Protein AF-A0A529TFZ3-F1 (afdb_monomer_lite)

Structure (mmCIF, N/CA/C/O backbone):
data_AF-A0A529TFZ3-F1
#
_entry.id   AF-A0A529TFZ3-F1
#
loop_
_atom_site.group_PDB
_atom_site.id
_atom_site.type_symbol
_atom_site.label_atom_id
_atom_site.label_alt_id
_atom_site.label_comp_id
_atom_site.label_asym_id
_atom_site.label_entity_id
_atom_site.label_seq_id
_atom_site.pdbx_PDB_ins_code
_atom_site.Cartn_x
_atom_site.Cartn_y
_atom_site.Cartn_z
_atom_site.occupancy
_atom_site.B_iso_or_equiv
_atom_site.auth_seq_id
_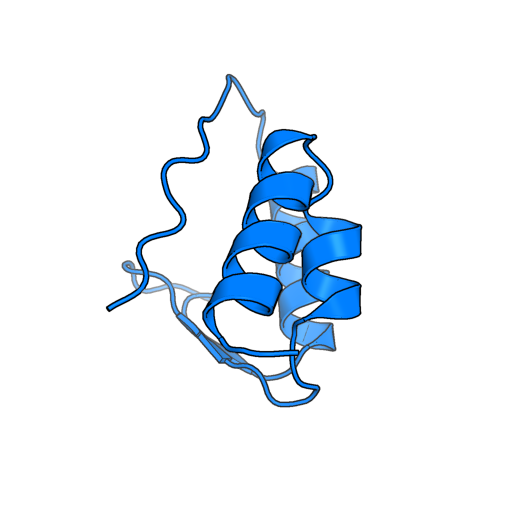atom_site.auth_comp_id
_atom_site.auth_asym_id
_atom_site.auth_atom_id
_atom_site.pdbx_PDB_model_num
ATOM 1 N N . MET A 1 1 ? -13.623 1.698 14.924 1.00 79.06 1 MET A N 1
ATOM 2 C CA . MET A 1 1 ? -13.123 2.974 14.383 1.00 79.06 1 MET A CA 1
ATOM 3 C C . MET A 1 1 ? -14.033 3.387 13.243 1.00 79.06 1 MET A C 1
ATOM 5 O O . MET A 1 1 ? -14.500 2.515 12.517 1.00 79.06 1 MET A O 1
ATOM 9 N N . THR A 1 2 ? -14.328 4.673 13.119 1.00 97.00 2 THR A N 1
ATOM 10 C CA . THR A 1 2 ? -15.004 5.243 11.948 1.00 97.00 2 THR A CA 1
ATOM 11 C C . THR A 1 2 ? -14.065 5.246 10.740 1.00 97.00 2 THR A C 1
ATOM 13 O O . THR A 1 2 ? -12.846 5.157 10.895 1.00 97.00 2 THR A O 1
ATOM 16 N N . THR A 1 3 ? -14.610 5.404 9.532 1.00 96.94 3 THR A N 1
ATOM 17 C CA . THR A 1 3 ? -13.799 5.582 8.315 1.00 96.94 3 THR A CA 1
ATOM 18 C C . THR A 1 3 ? -12.818 6.747 8.453 1.00 96.94 3 THR A C 1
ATOM 20 O O . THR A 1 3 ? -11.665 6.619 8.054 1.00 96.94 3 THR A O 1
ATOM 23 N N . ALA A 1 4 ? -13.238 7.852 9.079 1.00 96.88 4 ALA A N 1
ATOM 24 C CA . ALA A 1 4 ? -12.382 9.013 9.308 1.00 96.88 4 ALA A CA 1
ATOM 25 C C . ALA A 1 4 ? -11.208 8.702 10.251 1.00 96.88 4 ALA A C 1
ATOM 27 O O . ALA A 1 4 ? -10.082 9.120 9.995 1.00 96.88 4 ALA A O 1
ATOM 28 N N . GLU A 1 5 ? -11.451 7.935 11.317 1.00 97.81 5 GLU A N 1
ATOM 29 C CA . GLU A 1 5 ? -10.403 7.508 12.252 1.00 97.81 5 GLU A CA 1
ATOM 30 C C . GLU A 1 5 ? -9.404 6.550 11.594 1.00 97.81 5 GLU A C 1
ATOM 32 O O . GLU A 1 5 ? -8.200 6.705 11.786 1.00 97.81 5 GLU A O 1
ATOM 37 N N . ILE A 1 6 ? -9.890 5.589 10.800 1.00 98.00 6 ILE A N 1
ATOM 38 C CA . ILE A 1 6 ? -9.039 4.646 10.057 1.00 98.00 6 ILE A CA 1
ATOM 39 C C . ILE A 1 6 ? -8.182 5.399 9.039 1.00 98.00 6 ILE A C 1
ATOM 41 O O . ILE A 1 6 ? -6.969 5.214 9.004 1.00 98.00 6 ILE A O 1
ATOM 45 N N . ALA A 1 7 ? -8.798 6.275 8.239 1.00 98.06 7 ALA A N 1
ATOM 46 C CA . ALA A 1 7 ? -8.094 7.049 7.224 1.00 98.06 7 ALA A CA 1
ATOM 47 C C . ALA A 1 7 ? -7.025 7.953 7.850 1.00 98.06 7 ALA A C 1
ATOM 49 O O . ALA A 1 7 ? -5.910 8.026 7.342 1.00 98.06 7 ALA A O 1
ATOM 50 N N . LYS A 1 8 ? -7.337 8.595 8.984 1.00 97.50 8 LYS A N 1
ATOM 51 C CA . LYS A 1 8 ? -6.376 9.409 9.732 1.00 97.50 8 LYS A CA 1
ATOM 52 C C . LYS A 1 8 ? -5.162 8.593 10.173 1.00 97.50 8 LYS A C 1
ATOM 54 O O . LYS A 1 8 ? -4.045 8.979 9.846 1.00 97.50 8 LYS A O 1
ATOM 59 N N . ASP A 1 9 ? -5.371 7.483 10.874 1.00 98.06 9 ASP A N 1
ATOM 60 C CA . ASP A 1 9 ? -4.267 6.678 11.409 1.00 98.06 9 ASP A CA 1
ATOM 61 C C . ASP A 1 9 ? -3.433 6.032 10.289 1.00 98.06 9 ASP A C 1
ATOM 63 O O . ASP A 1 9 ? -2.206 6.083 10.330 1.00 98.06 9 ASP A O 1
ATOM 67 N N . PHE A 1 10 ? -4.080 5.523 9.234 1.00 98.19 10 PHE A N 1
ATOM 68 C CA . PHE A 1 10 ? -3.386 5.008 8.051 1.00 98.19 10 PHE A CA 1
ATOM 69 C C . PHE A 1 10 ? -2.488 6.080 7.415 1.00 98.19 10 PHE A C 1
ATOM 71 O O . PHE A 1 10 ? -1.301 5.849 7.194 1.00 98.19 10 PHE A O 1
ATOM 78 N N . THR A 1 11 ? -3.020 7.280 7.167 1.00 98.12 11 THR A N 1
ATOM 79 C CA . THR A 1 11 ? -2.245 8.378 6.577 1.00 98.12 11 THR A CA 1
ATOM 80 C C . THR A 1 11 ? -1.130 8.878 7.502 1.00 98.12 11 THR A C 1
ATOM 82 O O . THR A 1 11 ? -0.062 9.248 7.015 1.00 98.12 11 THR A O 1
ATOM 85 N N . GLU A 1 12 ? -1.341 8.897 8.820 1.00 97.94 12 GLU A N 1
ATOM 86 C CA . GLU A 1 12 ? -0.313 9.286 9.793 1.00 97.94 12 GLU A CA 1
ATOM 87 C C . GLU A 1 12 ? 0.877 8.320 9.794 1.00 97.94 12 GLU A C 1
ATOM 89 O O . GLU A 1 12 ? 2.014 8.792 9.827 1.00 97.94 12 GLU A O 1
ATOM 94 N N . LEU A 1 13 ? 0.642 7.007 9.685 1.00 98.38 13 LEU A N 1
ATOM 95 C CA . LEU A 1 13 ? 1.709 6.007 9.541 1.00 98.38 13 LEU A CA 1
ATOM 96 C C . LEU A 1 13 ? 2.509 6.218 8.248 1.00 98.38 13 LEU A C 1
ATOM 98 O O . LEU A 1 13 ? 3.738 6.260 8.276 1.00 98.38 13 LEU A O 1
ATOM 102 N N . LEU A 1 14 ? 1.828 6.453 7.121 1.00 98.12 14 LEU A N 1
ATOM 103 C CA . LEU A 1 14 ? 2.508 6.719 5.848 1.00 98.12 14 LEU A CA 1
ATOM 104 C C . LEU A 1 14 ? 3.359 7.998 5.893 1.00 98.12 14 LEU A C 1
ATOM 106 O O . LEU A 1 14 ? 4.476 8.010 5.381 1.00 98.12 14 LEU A O 1
ATOM 110 N N . LYS A 1 15 ? 2.877 9.067 6.544 1.00 97.38 15 LYS A N 1
ATOM 111 C CA . LYS A 1 15 ? 3.641 10.320 6.732 1.00 97.38 15 LYS A CA 1
ATOM 112 C C . LYS A 1 15 ? 4.908 10.135 7.570 1.00 97.38 15 LYS A C 1
ATOM 114 O O . LYS A 1 15 ? 5.834 10.930 7.442 1.00 97.38 15 LYS A O 1
ATOM 119 N N . GLN A 1 16 ? 4.952 9.109 8.416 1.00 96.81 16 GLN A N 1
ATOM 120 C CA . GLN A 1 16 ? 6.122 8.746 9.220 1.00 96.81 16 GLN A CA 1
ATOM 121 C C . GLN A 1 16 ? 7.106 7.844 8.457 1.00 96.81 16 GLN A C 1
ATOM 123 O O . GLN A 1 16 ? 8.149 7.491 8.999 1.00 96.81 16 GLN A O 1
ATOM 128 N N . GLY A 1 17 ? 6.791 7.476 7.209 1.00 95.69 17 GLY A N 1
ATOM 129 C CA . GLY A 1 17 ? 7.566 6.516 6.426 1.00 95.69 17 GLY A CA 1
ATOM 130 C C . GLY A 1 17 ? 7.307 5.057 6.811 1.00 95.69 17 GLY A C 1
ATOM 131 O O . GLY A 1 17 ? 8.033 4.181 6.355 1.00 95.69 17 GLY A O 1
ATOM 132 N N . ASP A 1 18 ? 6.283 4.778 7.624 1.00 96.62 18 ASP A N 1
ATOM 133 C CA . ASP A 1 18 ? 5.970 3.431 8.109 1.00 96.62 18 ASP A CA 1
ATOM 134 C C . ASP A 1 18 ? 4.861 2.766 7.273 1.00 96.62 18 ASP A C 1
ATOM 136 O O . ASP A 1 18 ? 3.740 2.503 7.725 1.00 96.62 18 ASP A O 1
ATOM 140 N N . SER A 1 19 ? 5.179 2.517 6.001 1.00 96.50 19 SER A N 1
ATOM 141 C CA . SER A 1 19 ? 4.300 1.823 5.049 1.00 96.50 19 SER A CA 1
ATOM 142 C C . SER A 1 19 ? 4.013 0.377 5.461 1.00 96.50 19 SER A C 1
ATOM 144 O O . SER A 1 19 ? 2.891 -0.105 5.286 1.00 96.50 19 SER A O 1
ATOM 146 N N . HIS A 1 20 ? 4.999 -0.303 6.051 1.00 96.69 20 HIS A N 1
ATOM 147 C CA . HIS A 1 20 ? 4.896 -1.699 6.477 1.00 96.69 20 HIS A CA 1
ATOM 148 C C . HIS A 1 20 ? 3.891 -1.878 7.613 1.00 96.69 20 HIS A C 1
ATOM 150 O O . HIS A 1 20 ? 3.010 -2.737 7.509 1.00 96.69 20 HIS A O 1
ATOM 156 N N . SER A 1 21 ? 3.944 -1.045 8.659 1.00 98.00 21 SER A N 1
ATOM 157 C CA . SER A 1 21 ? 2.950 -1.114 9.737 1.00 98.00 21 SER A CA 1
ATOM 158 C C . SER A 1 21 ? 1.559 -0.715 9.254 1.00 98.00 21 SER A C 1
ATOM 160 O O . SER A 1 21 ? 0.576 -1.350 9.647 1.00 98.00 21 SER A O 1
ATOM 162 N N . ALA A 1 22 ? 1.451 0.286 8.370 1.00 98.50 22 ALA A N 1
ATOM 163 C CA . ALA A 1 22 ? 0.171 0.680 7.781 1.00 98.50 22 ALA A CA 1
ATOM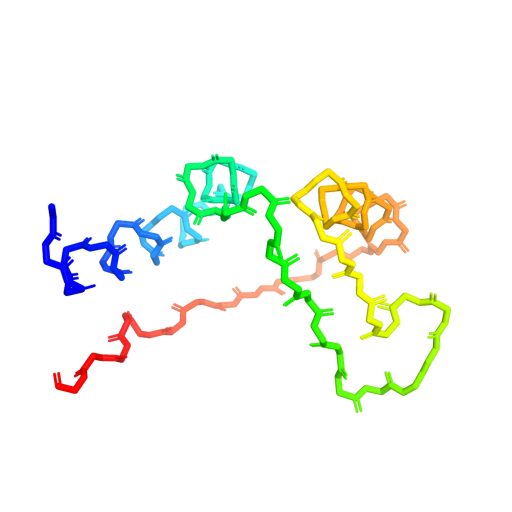 164 C C . ALA A 1 22 ? -0.477 -0.487 7.017 1.00 98.50 22 ALA A C 1
ATOM 166 O O . ALA A 1 22 ? -1.633 -0.835 7.274 1.00 98.50 22 ALA A O 1
ATOM 167 N N . ALA A 1 23 ? 0.282 -1.152 6.142 1.00 98.19 23 ALA A N 1
ATOM 168 C CA . ALA A 1 23 ? -0.184 -2.314 5.390 1.00 98.19 23 ALA A CA 1
ATOM 169 C C . ALA A 1 23 ? -0.526 -3.499 6.309 1.00 98.19 23 ALA A C 1
ATOM 171 O O . ALA A 1 23 ? -1.574 -4.130 6.152 1.00 98.19 23 ALA A O 1
ATOM 172 N N . ALA A 1 24 ? 0.315 -3.792 7.304 1.00 98.25 24 ALA A N 1
ATOM 173 C CA . ALA A 1 24 ? 0.074 -4.875 8.253 1.00 98.25 24 ALA A CA 1
ATOM 174 C C . ALA A 1 24 ? -1.205 -4.655 9.075 1.00 98.25 24 ALA A C 1
ATOM 176 O O . ALA A 1 24 ? -1.954 -5.608 9.306 1.00 98.25 24 ALA A O 1
ATOM 177 N N . LYS A 1 25 ? -1.482 -3.411 9.479 1.00 98.44 25 LYS A N 1
ATOM 178 C CA . LYS A 1 25 ? -2.652 -3.050 10.287 1.00 98.44 25 LYS A CA 1
ATOM 179 C C . LYS A 1 25 ? -3.948 -2.997 9.476 1.00 98.44 25 LYS A C 1
ATOM 181 O O . LYS A 1 25 ? -4.981 -3.410 9.996 1.00 98.44 25 LYS A O 1
ATOM 186 N N . TYR A 1 26 ? -3.904 -2.508 8.235 1.00 98.44 26 TYR A N 1
ATOM 187 C CA . TYR A 1 26 ? -5.117 -2.119 7.504 1.00 98.44 26 TYR A CA 1
ATOM 188 C C . TYR A 1 26 ? -5.427 -2.908 6.236 1.00 98.44 26 TYR A C 1
ATOM 190 O O . TYR A 1 26 ? -6.578 -2.889 5.799 1.00 98.44 26 TYR A O 1
ATOM 198 N N . ASN A 1 27 ? -4.471 -3.637 5.655 1.00 98.50 27 ASN A N 1
ATOM 199 C CA . ASN A 1 27 ? -4.802 -4.500 4.526 1.00 98.50 27 ASN A CA 1
ATOM 200 C C . ASN A 1 27 ? -5.618 -5.699 5.017 1.00 98.50 27 ASN A C 1
ATOM 202 O O . ASN A 1 27 ? -5.175 -6.437 5.908 1.00 98.50 27 ASN A O 1
ATOM 206 N N . ALA A 1 28 ? -6.784 -5.891 4.399 1.00 98.56 28 ALA A N 1
ATOM 207 C CA . ALA A 1 28 ? -7.543 -7.131 4.477 1.00 98.56 28 ALA A CA 1
ATOM 208 C C . ALA A 1 28 ? -6.741 -8.282 3.853 1.00 98.56 28 ALA A C 1
ATOM 210 O O . ALA A 1 28 ? -5.939 -8.053 2.945 1.00 98.56 28 ALA A O 1
ATOM 211 N N . ASP A 1 29 ? -6.966 -9.511 4.320 1.00 98.56 29 ASP A N 1
ATOM 212 C CA . ASP A 1 29 ? -6.236 -10.694 3.844 1.00 98.56 29 ASP A CA 1
ATOM 213 C C . ASP A 1 29 ? -6.422 -10.933 2.337 1.00 98.56 29 ASP A C 1
ATOM 215 O O . ASP A 1 29 ? -5.510 -11.429 1.677 1.00 98.56 29 ASP A O 1
ATOM 219 N N . ASP A 1 30 ? -7.558 -10.505 1.785 1.00 98.50 30 ASP A N 1
ATOM 220 C CA . ASP A 1 30 ? -7.963 -10.594 0.382 1.00 98.50 30 ASP A CA 1
ATOM 221 C C . ASP A 1 30 ? -7.856 -9.260 -0.385 1.00 98.50 30 ASP A C 1
ATOM 223 O O . ASP A 1 30 ? -8.438 -9.118 -1.461 1.00 98.50 30 ASP A O 1
ATOM 227 N N . SER A 1 31 ? -7.108 -8.272 0.127 1.00 98.19 31 SER A N 1
ATOM 228 C CA . SER A 1 31 ? -6.953 -6.980 -0.555 1.00 98.19 31 SER A CA 1
ATOM 229 C C . SER A 1 31 ? -6.359 -7.132 -1.960 1.00 98.19 31 SER A C 1
ATOM 231 O O . SER A 1 31 ? -5.495 -7.975 -2.202 1.00 98.19 31 SER A O 1
ATOM 233 N N . VAL A 1 32 ? -6.802 -6.295 -2.903 1.00 98.50 32 VAL A N 1
ATOM 234 C CA . VAL A 1 32 ? -6.295 -6.307 -4.282 1.00 98.50 32 VAL A CA 1
ATOM 235 C C . VAL A 1 32 ? -5.631 -4.972 -4.603 1.00 98.50 32 VAL A C 1
ATOM 237 O O . VAL A 1 32 ? -6.249 -3.916 -4.480 1.00 98.50 32 VAL A O 1
ATOM 240 N N . SER A 1 33 ? -4.361 -5.022 -5.000 1.00 98.50 33 SER A N 1
ATOM 241 C CA . SER A 1 33 ? -3.578 -3.865 -5.442 1.00 98.50 33 SER A CA 1
ATOM 242 C C . SER A 1 33 ? -3.596 -3.782 -6.966 1.00 98.50 33 SER A C 1
ATOM 244 O O . SER A 1 33 ? -3.302 -4.777 -7.628 1.00 98.50 33 SER A O 1
ATOM 246 N N . TYR A 1 34 ? -3.917 -2.602 -7.502 1.00 98.50 34 TYR A N 1
ATOM 247 C CA . TYR A 1 34 ? -3.978 -2.315 -8.936 1.00 98.50 34 TYR A CA 1
ATOM 248 C C . TYR A 1 34 ? -3.020 -1.175 -9.283 1.00 98.50 34 TYR A C 1
ATOM 250 O O . TYR A 1 34 ? -3.097 -0.107 -8.677 1.00 98.50 34 TYR A O 1
ATOM 258 N N . GLU A 1 35 ? -2.149 -1.392 -10.264 1.00 98.19 35 GLU A N 1
ATOM 259 C CA . GLU A 1 35 ? -1.301 -0.350 -10.847 1.00 98.19 35 GLU A CA 1
ATOM 260 C C . GLU A 1 35 ? -1.961 0.280 -12.075 1.00 98.19 35 GLU A C 1
ATOM 262 O O . GLU A 1 35 ? -2.779 -0.337 -12.756 1.00 98.19 35 GLU A O 1
ATOM 267 N N . ALA A 1 36 ? -1.576 1.519 -12.387 1.00 97.75 36 ALA A N 1
ATOM 268 C CA . ALA A 1 36 ? -2.092 2.229 -13.557 1.00 97.75 36 ALA A CA 1
ATOM 269 C C . ALA A 1 36 ? -1.570 1.662 -14.891 1.00 97.75 36 ALA A C 1
ATOM 271 O O . ALA A 1 36 ? -2.223 1.810 -15.923 1.00 97.75 36 ALA A O 1
ATOM 272 N N . MET A 1 37 ? -0.382 1.051 -14.881 1.00 97.00 37 MET A N 1
ATOM 273 C CA . MET A 1 37 ? 0.261 0.476 -16.063 1.00 97.00 37 MET A CA 1
ATOM 274 C C . MET A 1 37 ? 0.115 -1.045 -16.085 1.00 97.00 37 MET A C 1
ATOM 276 O O . MET A 1 37 ? 0.117 -1.697 -15.042 1.00 97.00 37 MET A O 1
ATOM 280 N N . GLU A 1 38 ? 0.055 -1.619 -17.286 1.00 97.31 38 GLU A N 1
ATOM 281 C CA . GLU A 1 38 ? 0.153 -3.068 -17.468 1.00 97.31 38 GLU A CA 1
ATOM 282 C C . GLU A 1 38 ? 1.550 -3.592 -17.086 1.00 97.31 38 GLU A C 1
ATOM 284 O O . GLU A 1 38 ? 2.557 -2.893 -17.220 1.00 97.31 38 GLU A O 1
ATOM 289 N N . GLY A 1 39 ? 1.621 -4.847 -16.632 1.00 95.75 39 GLY A N 1
ATOM 290 C CA . GLY A 1 39 ? 2.877 -5.503 -16.273 1.00 95.75 39 GLY A CA 1
ATOM 291 C C . GLY A 1 39 ? 2.707 -6.723 -15.357 1.00 95.75 39 GLY A C 1
ATOM 292 O O . GLY A 1 39 ? 1.600 -6.994 -14.885 1.00 95.75 39 GLY A O 1
ATOM 293 N N . PRO A 1 40 ? 3.800 -7.458 -15.066 1.00 94.25 40 PRO A N 1
ATOM 294 C CA . PRO A 1 40 ? 3.761 -8.703 -14.287 1.00 94.25 40 PRO A CA 1
ATOM 295 C C . PRO A 1 40 ? 3.139 -8.592 -12.886 1.00 94.25 40 PRO A C 1
ATOM 297 O O . PRO A 1 40 ? 2.613 -9.576 -12.380 1.00 94.25 40 PRO A O 1
ATOM 300 N N . MET A 1 41 ? 3.186 -7.409 -12.264 1.00 96.12 41 MET A N 1
ATOM 301 C CA . MET A 1 41 ? 2.605 -7.129 -10.940 1.00 96.12 41 MET A CA 1
ATOM 302 C C . MET A 1 41 ? 1.576 -5.990 -10.988 1.00 96.12 41 MET A C 1
ATOM 304 O O . MET A 1 41 ? 1.380 -5.277 -10.003 1.00 96.12 41 MET A O 1
ATOM 308 N N . ALA A 1 42 ? 0.922 -5.808 -12.144 1.00 97.88 42 ALA A N 1
ATOM 309 C CA . ALA A 1 42 ? -0.113 -4.790 -12.313 1.00 97.88 42 ALA A CA 1
ATOM 310 C C . ALA A 1 42 ? -1.367 -5.071 -11.474 1.00 97.88 42 ALA A C 1
ATOM 312 O O . ALA A 1 42 ? -2.046 -4.136 -11.060 1.00 97.88 42 ALA A O 1
ATOM 313 N N . VAL A 1 43 ? -1.659 -6.347 -11.194 1.00 98.44 43 VAL A N 1
ATOM 314 C CA . VAL A 1 43 ? -2.719 -6.765 -10.268 1.00 98.44 43 VAL A CA 1
ATOM 315 C C . VAL A 1 43 ? -2.161 -7.803 -9.300 1.00 98.44 43 VAL A C 1
ATOM 317 O O . VAL A 1 43 ? -1.728 -8.876 -9.721 1.00 98.44 43 VAL A O 1
ATOM 320 N N . CYS A 1 44 ? -2.197 -7.508 -8.001 1.00 98.31 44 CYS A N 1
ATOM 321 C CA . CYS A 1 44 ? -1.767 -8.428 -6.944 1.00 98.31 44 CYS A CA 1
ATOM 322 C C . CYS A 1 44 ? -2.916 -8.687 -5.972 1.00 98.31 44 CYS A C 1
ATOM 324 O O . CYS A 1 44 ? -3.500 -7.741 -5.448 1.00 98.31 44 CYS A O 1
ATOM 326 N N . ASN A 1 45 ? -3.220 -9.963 -5.729 1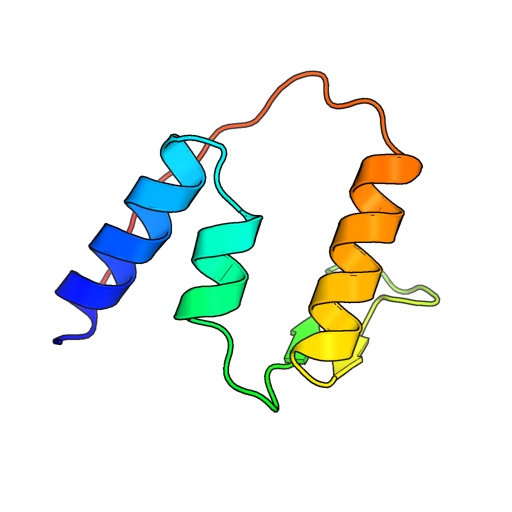.00 98.38 45 ASN A N 1
ATOM 327 C CA . ASN A 1 45 ? -4.345 -10.395 -4.903 1.00 98.38 45 ASN A CA 1
ATOM 328 C C . ASN A 1 45 ? -3.840 -10.989 -3.587 1.00 98.38 45 ASN A C 1
ATOM 330 O O . ASN A 1 45 ? -3.043 -11.927 -3.594 1.00 98.38 45 ASN A O 1
ATOM 334 N N . GLY A 1 46 ? -4.357 -10.475 -2.480 1.00 98.44 46 GLY A N 1
ATOM 335 C CA . GLY A 1 46 ? -4.070 -10.922 -1.129 1.00 98.44 46 GLY A CA 1
ATOM 336 C C . GLY A 1 46 ? -2.956 -10.133 -0.446 1.00 98.44 46 GLY A C 1
ATOM 337 O O . GLY A 1 46 ? -1.960 -9.737 -1.059 1.00 98.44 46 GLY A O 1
ATOM 338 N N . LYS A 1 47 ? -3.107 -9.956 0.869 1.00 98.38 47 LYS A N 1
ATOM 339 C CA . LYS A 1 47 ? -2.197 -9.183 1.727 1.00 98.38 47 LYS A CA 1
ATOM 340 C C . LYS A 1 47 ? -0.740 -9.615 1.609 1.00 98.38 47 LYS A C 1
ATOM 342 O O . LYS A 1 47 ? 0.144 -8.768 1.517 1.00 98.38 47 LYS A O 1
ATOM 347 N N . GLU A 1 48 ? -0.502 -10.924 1.592 1.00 98.31 48 GLU A N 1
ATOM 348 C CA . GLU A 1 48 ? 0.846 -11.489 1.497 1.00 98.31 48 GLU A CA 1
ATOM 349 C C . GLU A 1 48 ? 1.493 -11.187 0.137 1.00 98.31 48 GLU A C 1
ATOM 351 O O . GLU A 1 48 ? 2.646 -10.768 0.084 1.00 98.31 48 GLU A O 1
ATOM 356 N N . ALA A 1 49 ? 0.739 -11.296 -0.962 1.00 98.25 49 ALA A N 1
ATOM 357 C CA . ALA A 1 49 ? 1.245 -10.955 -2.291 1.00 98.25 49 ALA A CA 1
ATOM 358 C C . ALA A 1 49 ? 1.559 -9.454 -2.411 1.00 98.25 49 ALA A C 1
ATOM 360 O O . ALA A 1 49 ? 2.573 -9.075 -2.995 1.00 98.25 49 ALA A O 1
ATOM 361 N N . VAL A 1 50 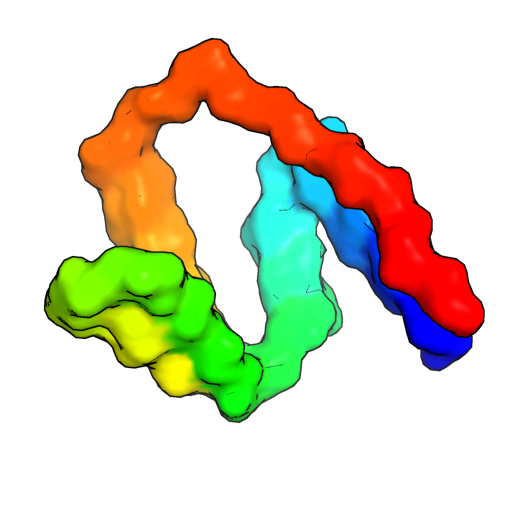? 0.722 -8.589 -1.823 1.00 98.38 50 VAL A N 1
ATOM 362 C CA . VAL A 1 50 ? 0.981 -7.141 -1.769 1.00 98.38 50 VAL A CA 1
ATOM 363 C C . VAL A 1 50 ? 2.230 -6.835 -0.939 1.00 98.38 50 VAL A C 1
ATOM 365 O O . VAL A 1 50 ? 3.039 -6.016 -1.361 1.00 98.38 50 VAL A O 1
ATOM 368 N N . LYS A 1 51 ? 2.441 -7.520 0.193 1.00 98.31 51 LYS A N 1
ATOM 369 C CA . LYS A 1 51 ? 3.660 -7.379 1.006 1.00 98.31 51 LYS A CA 1
ATOM 370 C C . LYS A 1 51 ? 4.916 -7.762 0.218 1.00 98.31 51 LYS A C 1
ATOM 372 O O . LYS A 1 51 ? 5.855 -6.974 0.164 1.00 98.31 51 LYS A O 1
ATOM 377 N N . GLN A 1 52 ? 4.907 -8.917 -0.446 1.00 98.25 52 GLN A N 1
ATOM 378 C CA . GLN A 1 52 ? 6.024 -9.377 -1.281 1.00 98.25 52 GLN A CA 1
ATOM 379 C C . GLN A 1 52 ? 6.313 -8.410 -2.440 1.00 98.25 52 GLN A C 1
ATOM 381 O O . GLN A 1 52 ? 7.473 -8.132 -2.742 1.00 98.25 52 GLN A O 1
ATOM 386 N N . LYS A 1 53 ? 5.266 -7.844 -3.058 1.00 98.19 53 LYS A N 1
ATOM 387 C CA . LYS A 1 53 ? 5.404 -6.789 -4.072 1.00 98.19 53 LYS A CA 1
ATOM 388 C C . LYS A 1 53 ? 6.094 -5.547 -3.503 1.00 98.19 53 LYS A C 1
ATOM 390 O O . LYS A 1 53 ? 6.997 -5.024 -4.150 1.00 98.19 53 LYS A O 1
ATOM 395 N N . SER A 1 54 ? 5.692 -5.083 -2.317 1.00 97.38 54 SER A N 1
ATOM 396 C CA . SER A 1 54 ? 6.313 -3.927 -1.657 1.00 97.38 54 SER A CA 1
ATOM 397 C C . SER A 1 54 ? 7.792 -4.169 -1.350 1.00 97.38 54 SER A C 1
ATOM 399 O O . SER A 1 54 ? 8.623 -3.330 -1.683 1.00 97.38 54 SER A O 1
ATOM 401 N N . GLU A 1 55 ? 8.137 -5.338 -0.802 1.00 97.88 55 GLU A N 1
ATOM 402 C CA . GLU A 1 55 ? 9.529 -5.729 -0.525 1.00 97.88 55 GLU A CA 1
ATOM 403 C C . GLU A 1 55 ? 10.373 -5.773 -1.807 1.00 97.88 55 GLU A C 1
ATOM 405 O O . GLU A 1 55 ? 11.489 -5.252 -1.847 1.00 97.88 55 GLU A O 1
ATOM 410 N N . TRP A 1 56 ? 9.831 -6.348 -2.886 1.00 97.88 5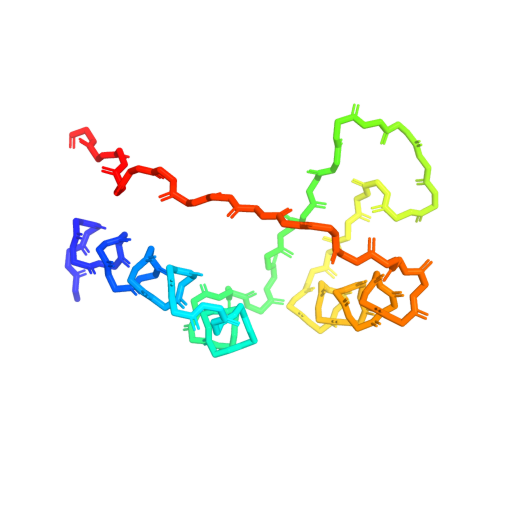6 TRP A N 1
ATOM 411 C CA . TRP A 1 56 ? 10.489 -6.326 -4.190 1.00 97.88 56 TRP A CA 1
ATOM 412 C C . TRP A 1 56 ? 10.680 -4.894 -4.702 1.00 97.88 56 TRP A C 1
ATOM 414 O O . TRP A 1 56 ? 11.754 -4.574 -5.212 1.00 97.88 56 TRP A O 1
ATOM 424 N N . TRP A 1 57 ? 9.673 -4.026 -4.565 1.00 97.25 57 TRP A N 1
ATOM 425 C CA . TRP A 1 57 ? 9.748 -2.649 -5.050 1.00 97.25 57 TRP A CA 1
ATOM 426 C C . TRP A 1 57 ? 10.856 -1.877 -4.331 1.00 97.25 57 TRP A C 1
ATOM 428 O O . TRP A 1 57 ? 11.703 -1.286 -4.999 1.00 97.25 57 TRP A O 1
ATOM 438 N N . GLU A 1 58 ? 10.906 -1.965 -2.999 1.00 95.81 58 GLU A N 1
ATOM 439 C CA . GLU A 1 58 ? 11.939 -1.337 -2.165 1.00 95.81 58 GLU A CA 1
ATOM 440 C C . GLU A 1 58 ? 13.346 -1.855 -2.491 1.00 95.81 58 GLU A C 1
ATOM 442 O O . GLU A 1 58 ? 14.292 -1.075 -2.548 1.00 95.81 58 GLU A O 1
ATOM 447 N N . ALA A 1 59 ? 13.496 -3.155 -2.764 1.00 97.62 59 ALA A N 1
ATOM 448 C CA . ALA A 1 59 ? 14.791 -3.744 -3.106 1.00 97.62 59 ALA A CA 1
ATOM 449 C C . ALA A 1 59 ? 15.301 -3.374 -4.513 1.00 97.62 59 ALA A C 1
ATOM 451 O O . ALA A 1 59 ? 16.488 -3.546 -4.791 1.00 97.62 59 ALA A O 1
ATOM 452 N N . ASN A 1 60 ? 14.424 -2.908 -5.411 1.00 97.88 60 ASN A N 1
ATOM 453 C CA . ASN A 1 60 ? 14.749 -2.667 -6.823 1.00 97.88 60 ASN A CA 1
ATOM 454 C C . ASN A 1 60 ? 14.684 -1.187 -7.238 1.00 97.88 60 ASN A C 1
ATOM 456 O O . ASN A 1 60 ? 15.012 -0.877 -8.384 1.00 97.88 60 ASN A O 1
ATOM 460 N N . HIS A 1 61 ? 14.289 -0.275 -6.343 1.00 96.88 61 HIS A N 1
ATOM 461 C CA . HIS A 1 61 ? 14.190 1.157 -6.633 1.00 96.88 61 HIS A CA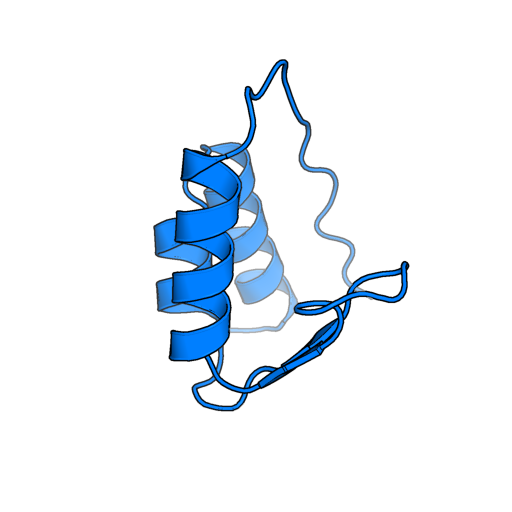 1
ATOM 462 C C . HIS A 1 61 ? 15.001 1.992 -5.642 1.00 96.88 61 HIS A C 1
ATOM 464 O O . HIS A 1 61 ? 14.990 1.748 -4.438 1.00 96.88 61 HIS A O 1
ATOM 470 N N . GLU A 1 62 ? 15.661 3.033 -6.149 1.00 97.38 62 GLU A N 1
ATOM 471 C CA . GLU A 1 62 ? 16.236 4.088 -5.319 1.00 97.38 62 GLU A CA 1
ATOM 472 C C . GLU A 1 62 ? 15.187 5.184 -5.096 1.00 97.38 62 GLU A C 1
ATOM 474 O O . GLU A 1 62 ? 14.663 5.777 -6.042 1.00 97.38 62 GLU A O 1
ATOM 479 N N . VAL A 1 63 ? 14.851 5.447 -3.833 1.00 94.00 63 VAL A N 1
ATOM 480 C CA . VAL A 1 63 ? 13.845 6.451 -3.471 1.00 94.00 63 VAL A CA 1
ATOM 481 C C . VAL A 1 63 ? 14.514 7.811 -3.300 1.00 94.00 63 VAL A C 1
ATOM 483 O O . VAL A 1 63 ? 15.272 8.028 -2.359 1.00 94.00 63 VAL A O 1
ATOM 486 N N . HIS A 1 64 ? 14.184 8.761 -4.175 1.00 96.12 64 HIS A N 1
ATOM 487 C CA . HIS A 1 64 ? 14.684 10.140 -4.084 1.00 96.12 64 HIS A CA 1
ATOM 488 C C . HIS A 1 64 ? 13.803 11.061 -3.222 1.00 96.12 64 HIS A C 1
ATOM 490 O O . HIS A 1 64 ? 14.210 12.169 -2.879 1.00 96.12 64 HIS A O 1
ATOM 496 N N . GLY A 1 65 ? 12.594 10.617 -2.875 1.00 94.12 65 GLY A N 1
ATOM 497 C CA . GLY A 1 65 ? 11.649 11.353 -2.040 1.00 94.12 65 GLY A CA 1
ATOM 498 C C . GLY A 1 65 ? 10.198 10.994 -2.349 1.00 94.12 65 GLY A C 1
ATOM 499 O O . GLY A 1 65 ? 9.902 10.337 -3.344 1.00 94.12 65 GLY A O 1
ATOM 500 N N . GLY A 1 66 ? 9.290 11.446 -1.487 1.00 92.38 66 GLY A N 1
ATOM 501 C CA . GLY A 1 66 ? 7.850 11.264 -1.636 1.00 92.38 66 GLY A CA 1
ATOM 502 C C . GLY A 1 66 ? 7.079 12.146 -0.657 1.00 92.38 66 GLY A C 1
ATOM 503 O O . GLY A 1 66 ? 7.642 12.648 0.316 1.00 92.38 66 GLY A O 1
ATOM 504 N N . SER A 1 67 ? 5.792 12.348 -0.922 1.00 95.81 67 SER A N 1
ATOM 505 C CA . SER A 1 67 ? 4.871 13.061 -0.037 1.00 95.81 67 SER A CA 1
ATOM 506 C C . SER A 1 67 ? 3.589 12.256 0.154 1.00 95.81 67 SER A C 1
ATOM 508 O O . SER A 1 67 ? 3.217 11.431 -0.678 1.00 95.81 67 SER A O 1
ATOM 510 N N . VAL A 1 68 ? 2.911 12.500 1.275 1.00 97.25 68 VAL A N 1
ATOM 511 C CA . VAL A 1 68 ? 1.614 11.897 1.588 1.00 97.25 68 VAL A CA 1
ATOM 512 C C . VAL A 1 68 ? 0.623 13.021 1.864 1.00 97.25 68 VAL A C 1
ATOM 514 O O . VAL A 1 68 ? 0.733 13.732 2.868 1.00 97.25 68 VAL A O 1
ATOM 517 N N . GLU A 1 69 ? -0.352 13.173 0.974 1.00 95.62 69 GLU A N 1
ATOM 518 C CA . GLU A 1 69 ? -1.423 14.169 1.067 1.00 95.62 69 GLU A CA 1
ATOM 519 C C . GLU A 1 69 ? -2.745 13.520 1.522 1.00 95.62 69 GLU A C 1
ATOM 521 O O . GLU A 1 69 ? -2.954 12.320 1.352 1.00 95.62 69 GLU A O 1
ATOM 526 N N . GLY A 1 70 ? -3.630 14.299 2.155 1.00 93.06 70 GLY A N 1
ATOM 527 C CA . GLY A 1 70 ? -4.867 13.802 2.778 1.00 93.06 70 GLY A CA 1
ATOM 528 C C . GLY A 1 70 ? -4.767 13.564 4.304 1.00 93.06 70 GLY A C 1
ATOM 529 O O . GLY A 1 70 ? -3.870 14.129 4.956 1.00 93.06 70 GLY A O 1
ATOM 530 N N . PRO A 1 71 ? -5.669 12.749 4.901 1.00 95.00 71 PRO A N 1
ATOM 531 C CA . PRO A 1 71 ? -6.667 11.900 4.234 1.00 95.00 71 PRO A CA 1
ATOM 532 C C . PRO A 1 71 ? -7.830 12.701 3.630 1.00 95.00 71 PRO A C 1
ATOM 534 O O . PRO A 1 71 ? -8.238 13.722 4.179 1.00 95.00 71 PRO A O 1
ATOM 537 N N . TYR A 1 72 ? -8.392 12.209 2.525 1.00 93.69 72 TYR A N 1
ATOM 538 C CA . TYR A 1 72 ? -9.608 12.750 1.911 1.00 93.69 72 TYR A CA 1
ATOM 539 C C . TYR A 1 72 ? -10.784 11.840 2.269 1.00 93.69 72 TYR A C 1
ATOM 541 O O . TYR A 1 72 ? -10.881 10.717 1.778 1.00 93.69 72 TYR A O 1
ATOM 549 N N . VAL A 1 73 ? -11.647 12.307 3.167 1.00 92.12 73 VAL A N 1
ATOM 550 C CA . VAL A 1 73 ? -12.817 11.569 3.659 1.00 92.12 73 VAL A CA 1
ATOM 551 C C . VAL A 1 73 ? -14.062 12.376 3.293 1.00 92.12 73 VAL A C 1
ATOM 553 O O . VAL A 1 73 ? -14.067 13.588 3.506 1.00 92.12 73 VAL A O 1
ATOM 556 N N . ASN A 1 74 ? -15.070 11.714 2.714 1.00 81.00 74 ASN A N 1
ATOM 557 C CA . ASN A 1 74 ? -16.360 12.314 2.343 1.00 81.00 74 ASN A CA 1
ATOM 558 C C . ASN A 1 74 ? -17.306 12.447 3.539 1.00 81.00 74 ASN A C 1
ATOM 560 O O . ASN A 1 74 ? -17.254 11.561 4.425 1.00 81.00 74 ASN A O 1
#

Foldseek 3Di:
DDPVVLLVVLLVCVQVVNPVVSLVVPPDQFDWDADPDDDPVRIFTGSVRVVVVVVVDVVPDDDPDDDGDDDDDD

pLDDT: mean 96.75, std 3.18, range [79.06, 98.56]

Sequence (74 aa):
MTTAEIAKDFTELLKQGDSHSAAAKYNADDSVSYEAMEGPMAVCNGKEAVKQKSEWWEANHEVHGGSVEGPYVN

Secondary structure (DSSP, 8-state):
--HHHHHHHHHHHHHTT-HHHHHHHH--TT-EEE-SS-STTSEEESHHHHHHHHHHHHHH--------------

Radius of gyration: 13.24 Å; chains: 1; bounding box: 33×26×32 Å